Protein AF-A0AAV1KJS4-F1 (afdb_monomer)

InterPro domains:
  IPR008042 Retrotransposon Pao-like, RNAseH-like domain [PF05380] (22-123)

Mean predicted aligned error: 9.34 Å

Structure (mmCIF, N/CA/C/O backbone):
data_AF-A0AAV1KJS4-F1
#
_entry.id   AF-A0AAV1KJS4-F1
#
loop_
_atom_site.group_PDB
_atom_site.id
_atom_site.type_symbol
_atom_site.label_atom_id
_atom_site.label_alt_id
_atom_site.label_comp_id
_atom_site.label_asym_id
_atom_site.label_entity_id
_atom_site.label_seq_id
_atom_site.pdbx_PDB_ins_code
_atom_site.Cartn_x
_atom_site.Cartn_y
_atom_site.Cartn_z
_atom_site.occupancy
_atom_site.B_iso_or_equiv
_atom_site.auth_seq_id
_atom_site.auth_comp_id
_atom_site.auth_asym_id
_atom_site.auth_atom_id
_atom_site.pdbx_PDB_model_num
ATOM 1 N N . MET A 1 1 ? -0.205 -14.188 16.310 1.00 37.25 1 MET A N 1
ATOM 2 C CA . MET A 1 1 ? -0.565 -13.507 15.044 1.00 37.25 1 MET A CA 1
ATOM 3 C C . MET A 1 1 ? 0.698 -13.220 14.212 1.00 37.25 1 MET A C 1
ATOM 5 O O . MET A 1 1 ? 1.324 -12.185 14.375 1.00 37.25 1 MET A O 1
ATOM 9 N N . LYS A 1 2 ? 1.139 -14.177 13.375 1.00 34.84 2 LYS A N 1
ATOM 10 C CA . LYS A 1 2 ? 2.407 -14.145 12.598 1.00 34.84 2 LYS A CA 1
ATOM 11 C C . LYS A 1 2 ? 2.203 -13.817 11.100 1.00 34.84 2 LYS A C 1
ATOM 13 O O . LYS A 1 2 ? 3.044 -14.158 10.277 1.00 34.84 2 LYS A O 1
ATOM 18 N N . PHE A 1 3 ? 1.097 -13.169 10.723 1.00 38.91 3 PHE A N 1
ATOM 19 C CA . PHE A 1 3 ? 0.809 -12.869 9.310 1.00 38.91 3 PHE A CA 1
ATOM 20 C C . PHE A 1 3 ? 1.619 -11.683 8.758 1.00 38.91 3 PHE A C 1
ATOM 22 O O . PHE A 1 3 ? 2.080 -11.736 7.621 1.00 38.91 3 PHE A O 1
ATOM 29 N N . LEU A 1 4 ? 1.901 -10.666 9.580 1.00 43.72 4 LEU A N 1
ATOM 30 C CA . LEU A 1 4 ? 2.675 -9.482 9.168 1.00 43.72 4 LEU A CA 1
ATOM 31 C C . LEU A 1 4 ? 4.141 -9.799 8.814 1.00 43.72 4 LEU A C 1
ATOM 33 O O . LEU A 1 4 ? 4.732 -9.139 7.960 1.00 43.72 4 LEU A O 1
ATOM 37 N N . LEU A 1 5 ? 4.728 -10.838 9.421 1.00 37.94 5 LEU A N 1
ATOM 38 C CA . LEU A 1 5 ? 6.159 -11.136 9.272 1.00 37.94 5 LEU A CA 1
ATOM 39 C C . LEU A 1 5 ? 6.525 -11.741 7.901 1.00 37.94 5 LEU A C 1
ATOM 41 O O . LEU A 1 5 ? 7.683 -11.680 7.489 1.00 37.94 5 LEU A O 1
ATOM 45 N N . LYS A 1 6 ? 5.562 -12.344 7.184 1.00 41.12 6 LYS A N 1
ATOM 46 C CA . LYS A 1 6 ? 5.815 -12.918 5.847 1.00 41.12 6 LYS A CA 1
ATOM 47 C C . LYS A 1 6 ? 5.790 -11.869 4.731 1.00 41.12 6 LYS A C 1
ATOM 49 O O . LYS A 1 6 ? 6.477 -12.066 3.732 1.00 41.12 6 LYS A O 1
ATOM 54 N N . VAL A 1 7 ? 5.055 -10.768 4.905 1.00 51.19 7 VAL A N 1
ATOM 55 C CA . VAL A 1 7 ? 4.981 -9.676 3.915 1.00 51.19 7 VAL A CA 1
ATOM 56 C C . VAL A 1 7 ? 6.283 -8.866 3.915 1.00 51.19 7 VAL A C 1
ATOM 58 O O . VAL A 1 7 ? 6.878 -8.636 2.865 1.00 51.19 7 VAL A O 1
ATOM 61 N N . THR A 1 8 ? 6.804 -8.537 5.098 1.00 48.38 8 THR A N 1
ATOM 62 C CA . THR A 1 8 ? 7.999 -7.690 5.276 1.00 48.38 8 THR A CA 1
ATOM 63 C C . THR A 1 8 ? 9.288 -8.290 4.709 1.00 48.38 8 THR A C 1
ATOM 65 O O . THR A 1 8 ? 10.106 -7.555 4.161 1.00 48.38 8 THR A O 1
ATOM 68 N N . ARG A 1 9 ? 9.473 -9.619 4.753 1.00 48.44 9 ARG A N 1
ATOM 69 C CA . ARG A 1 9 ? 10.685 -10.267 4.205 1.00 48.44 9 ARG A CA 1
ATOM 70 C C . ARG A 1 9 ? 10.749 -10.301 2.672 1.00 48.44 9 ARG A C 1
ATOM 72 O O . ARG A 1 9 ? 11.847 -10.375 2.134 1.00 48.44 9 ARG A O 1
ATOM 79 N N . LYS A 1 10 ? 9.617 -10.231 1.958 1.00 51.84 10 LYS A N 1
ATOM 80 C CA . LYS A 1 10 ? 9.583 -10.298 0.479 1.00 51.84 10 LYS A CA 1
ATOM 81 C C . LYS A 1 10 ? 9.670 -8.935 -0.221 1.00 51.84 10 LYS A C 1
ATOM 83 O O . LYS A 1 10 ? 9.849 -8.901 -1.432 1.00 51.84 10 LYS A O 1
ATOM 88 N N . LEU A 1 11 ? 9.580 -7.833 0.525 1.00 57.00 11 LEU A N 1
ATOM 89 C CA . LEU A 1 11 ? 9.637 -6.461 -0.003 1.00 57.00 11 LEU A CA 1
ATOM 90 C C . LEU A 1 11 ? 11.072 -5.930 -0.173 1.00 57.00 11 LEU A C 1
ATOM 92 O O . LEU A 1 11 ? 11.258 -4.808 -0.644 1.00 57.00 11 LEU A O 1
ATOM 96 N N . CYS A 1 12 ? 12.097 -6.701 0.220 1.00 51.66 12 CYS A N 1
ATOM 97 C CA . CYS A 1 12 ? 13.497 -6.282 0.096 1.00 51.66 12 CYS A CA 1
ATOM 98 C C . CYS A 1 12 ? 13.864 -5.959 -1.364 1.00 51.66 12 CYS A C 1
ATOM 100 O O . CYS A 1 12 ? 14.530 -4.957 -1.618 1.00 51.66 12 CYS A O 1
ATOM 102 N N . ASP A 1 13 ? 13.303 -6.728 -2.299 1.00 54.19 13 ASP A N 1
ATOM 103 C CA . ASP A 1 13 ? 13.617 -6.711 -3.729 1.00 54.19 13 ASP A CA 1
ATOM 104 C C . ASP A 1 13 ? 13.007 -5.521 -4.509 1.00 54.19 13 ASP A C 1
ATOM 106 O O . ASP A 1 13 ? 13.364 -5.297 -5.665 1.00 54.19 13 ASP A O 1
ATOM 110 N N . ILE A 1 14 ? 12.118 -4.718 -3.896 1.00 59.75 14 ILE A N 1
ATOM 111 C CA . ILE A 1 14 ? 11.508 -3.538 -4.554 1.00 59.75 14 ILE A CA 1
ATOM 112 C C . ILE A 1 14 ? 12.559 -2.463 -4.886 1.00 59.75 14 ILE A C 1
ATOM 114 O O . ILE A 1 14 ? 12.344 -1.637 -5.761 1.00 59.75 14 ILE A O 1
ATOM 118 N N . THR A 1 15 ? 13.734 -2.491 -4.254 1.00 59.78 15 THR A N 1
ATOM 119 C CA . THR A 1 15 ? 14.828 -1.541 -4.527 1.00 59.78 15 THR A CA 1
ATOM 120 C C . THR A 1 15 ? 15.661 -1.922 -5.763 1.00 59.78 15 THR A C 1
ATOM 122 O O . THR A 1 15 ? 16.699 -1.323 -6.023 1.00 59.78 15 THR A O 1
ATOM 125 N N . SER A 1 16 ? 15.262 -2.944 -6.530 1.00 69.50 16 SER A N 1
ATOM 126 C CA . SER A 1 16 ? 15.995 -3.323 -7.737 1.00 69.50 16 SER A CA 1
ATOM 127 C C . SER A 1 16 ? 15.874 -2.250 -8.814 1.00 69.50 16 SER A C 1
ATOM 129 O O . SER A 1 16 ? 14.773 -1.907 -9.219 1.00 69.50 16 SER A O 1
ATOM 131 N N . ASN A 1 17 ? 17.008 -1.794 -9.345 1.00 76.00 17 ASN A N 1
ATOM 132 C CA . ASN A 1 17 ? 17.042 -0.771 -10.393 1.00 76.00 17 ASN A CA 1
ATOM 133 C C . ASN A 1 17 ? 16.546 -1.266 -11.761 1.00 76.00 17 ASN A C 1
ATOM 135 O O . ASN A 1 17 ? 16.460 -0.462 -12.680 1.00 76.00 17 ASN A O 1
ATOM 139 N N . LYS A 1 18 ? 16.247 -2.563 -11.925 1.00 85.25 18 LYS A N 1
ATOM 140 C CA . LYS A 1 18 ? 15.809 -3.168 -13.191 1.00 85.25 18 LYS A CA 1
ATOM 141 C C . LYS A 1 18 ? 14.293 -3.360 -13.209 1.00 85.25 18 LYS A C 1
ATOM 143 O O . LYS A 1 18 ? 13.745 -3.969 -12.286 1.00 85.25 18 LYS A O 1
ATOM 148 N N . VAL A 1 19 ? 13.639 -2.946 -14.298 1.00 86.62 19 VAL A N 1
ATOM 149 C CA . VAL A 1 19 ? 12.172 -3.000 -14.465 1.00 86.62 19 VAL A CA 1
ATOM 150 C C . VAL A 1 19 ? 11.609 -4.398 -14.186 1.00 86.62 19 VAL A C 1
ATOM 152 O O . VAL A 1 19 ? 10.749 -4.551 -13.320 1.00 86.62 19 VAL A O 1
ATOM 155 N N . THR A 1 20 ? 12.143 -5.441 -14.832 1.00 85.56 20 THR A N 1
ATOM 156 C CA . THR A 1 20 ? 11.683 -6.832 -14.628 1.00 85.56 20 THR A CA 1
ATOM 157 C C . THR A 1 20 ? 11.706 -7.260 -13.159 1.00 85.56 20 THR A C 1
ATOM 159 O O . THR A 1 20 ? 10.780 -7.907 -12.670 1.00 85.56 20 THR A O 1
ATOM 162 N N . SER A 1 21 ? 12.784 -6.929 -12.450 1.00 86.06 21 SER A N 1
ATOM 163 C CA . SER A 1 21 ? 12.969 -7.335 -11.058 1.00 86.06 21 SER A CA 1
ATOM 164 C C . SER A 1 21 ? 12.003 -6.593 -10.134 1.00 86.06 21 SER A C 1
ATOM 166 O O . SER A 1 21 ? 11.384 -7.203 -9.260 1.00 86.06 21 SER A O 1
ATOM 168 N N . PHE A 1 22 ? 11.794 -5.300 -10.383 1.00 87.75 22 PHE A N 1
ATOM 169 C CA . PHE A 1 22 ? 10.819 -4.490 -9.660 1.00 87.75 22 PHE A CA 1
ATOM 170 C C . PHE A 1 22 ? 9.392 -4.999 -9.847 1.00 87.75 22 PHE A C 1
ATOM 172 O O . PHE A 1 22 ? 8.699 -5.244 -8.861 1.00 87.75 22 PHE A O 1
ATOM 179 N N . ILE A 1 23 ? 8.979 -5.248 -11.093 1.00 87.69 23 ILE A N 1
ATOM 180 C CA . ILE A 1 23 ? 7.651 -5.777 -11.422 1.00 87.69 23 ILE A CA 1
ATOM 181 C C . ILE A 1 23 ? 7.441 -7.142 -10.752 1.00 87.69 23 ILE A C 1
ATOM 183 O O . ILE A 1 23 ? 6.454 -7.344 -10.050 1.00 87.69 23 ILE A O 1
ATOM 187 N N . LYS A 1 24 ? 8.412 -8.058 -10.854 1.00 86.62 24 LYS A N 1
ATOM 188 C CA . LYS A 1 24 ? 8.351 -9.352 -10.149 1.00 86.62 24 LYS A CA 1
ATOM 189 C C . LYS A 1 24 ? 8.224 -9.193 -8.635 1.00 86.62 24 LYS A C 1
ATOM 191 O O . LYS A 1 24 ? 7.572 -10.007 -7.988 1.00 86.62 24 LYS A O 1
ATOM 196 N N . SER A 1 25 ? 8.870 -8.185 -8.061 1.00 86.69 25 SER A N 1
ATOM 197 C CA . SER A 1 25 ? 8.867 -7.945 -6.619 1.00 86.69 25 SER A CA 1
ATOM 198 C C . SER A 1 25 ? 7.547 -7.361 -6.140 1.00 86.69 25 SER A C 1
ATOM 200 O O . SER A 1 25 ? 6.984 -7.855 -5.165 1.00 86.69 25 SER A O 1
ATOM 202 N N . ILE A 1 26 ? 7.012 -6.370 -6.852 1.00 87.44 26 ILE A N 1
ATOM 203 C CA . ILE A 1 26 ? 5.740 -5.738 -6.501 1.00 87.44 26 ILE A CA 1
ATOM 204 C C . ILE A 1 26 ? 4.554 -6.688 -6.722 1.00 87.44 26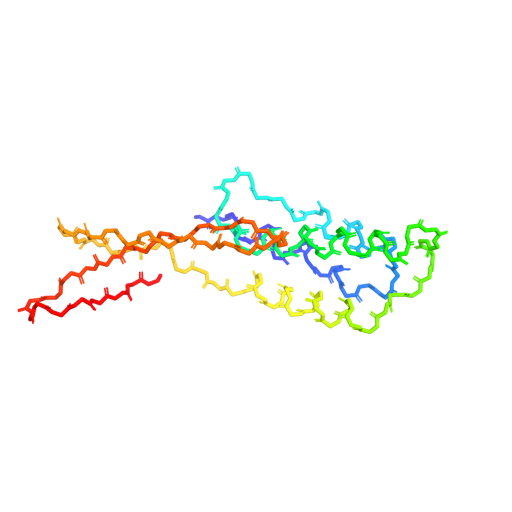 ILE A C 1
ATOM 206 O O . ILE A 1 26 ? 3.629 -6.691 -5.918 1.00 87.44 26 ILE A O 1
ATOM 210 N N . SER A 1 27 ? 4.618 -7.598 -7.704 1.00 85.75 27 SER A N 1
ATOM 211 C CA . SER A 1 27 ? 3.605 -8.651 -7.894 1.00 85.75 27 SER A CA 1
ATOM 212 C C . SER A 1 27 ? 3.522 -9.653 -6.736 1.00 85.75 27 SER A C 1
ATOM 214 O O . SER A 1 27 ? 2.522 -10.355 -6.610 1.00 85.75 27 SER A O 1
ATOM 216 N N . LYS A 1 28 ? 4.543 -9.738 -5.868 1.00 84.44 28 LYS A N 1
ATOM 217 C CA . LYS A 1 28 ? 4.487 -10.572 -4.652 1.00 84.44 28 LYS A CA 1
ATOM 218 C C . LYS A 1 28 ? 3.598 -9.955 -3.566 1.00 84.44 28 LYS A C 1
ATOM 220 O O . LYS A 1 28 ? 3.278 -10.648 -2.598 1.00 84.44 28 LYS A O 1
ATOM 225 N N . VAL A 1 29 ? 3.240 -8.674 -3.687 1.00 83.19 29 VAL A N 1
ATOM 226 C CA . VAL A 1 29 ? 2.334 -7.985 -2.765 1.00 83.19 29 VAL A CA 1
ATOM 227 C C . VAL A 1 29 ? 0.913 -8.467 -3.042 1.00 83.19 29 VAL A C 1
ATOM 229 O O . VAL A 1 29 ? 0.237 -7.996 -3.953 1.00 83.19 29 VAL A O 1
ATOM 232 N N . TYR A 1 30 ? 0.476 -9.442 -2.249 1.00 78.00 30 TYR A N 1
ATOM 233 C CA . TYR A 1 30 ? -0.861 -10.013 -2.316 1.00 78.00 30 TYR A CA 1
ATOM 234 C C . TYR A 1 30 ? -1.492 -10.018 -0.925 1.00 78.00 30 TYR A C 1
ATOM 236 O O . TYR A 1 30 ? -0.914 -10.546 0.026 1.00 78.00 30 TYR A O 1
ATOM 244 N N . ASP A 1 31 ? -2.676 -9.424 -0.824 1.00 81.19 31 ASP A N 1
ATOM 245 C CA . ASP A 1 31 ? -3.431 -9.276 0.416 1.00 81.19 31 ASP A CA 1
ATOM 246 C C . ASP A 1 31 ? -4.863 -9.794 0.212 1.00 81.19 31 ASP A C 1
ATOM 248 O O . ASP A 1 31 ? -5.754 -9.028 -0.156 1.00 81.19 31 ASP A O 1
ATOM 252 N N . PRO A 1 32 ? -5.094 -11.104 0.400 1.00 75.06 32 PRO A N 1
ATOM 253 C CA . PRO A 1 32 ? -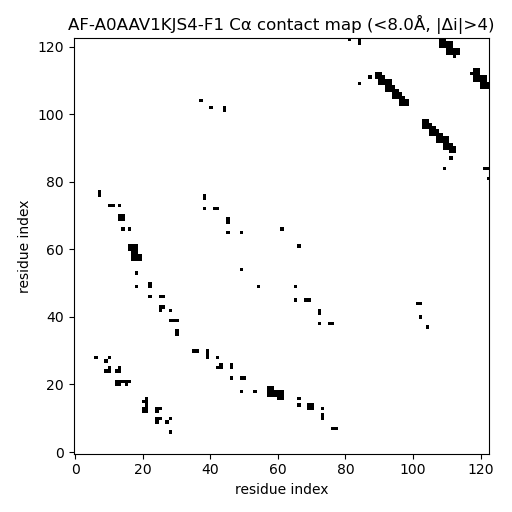6.393 -11.718 0.127 1.00 75.06 32 PRO A CA 1
ATOM 254 C C . PRO A 1 32 ? -7.498 -11.250 1.080 1.00 75.06 32 PRO A C 1
ATOM 256 O O . PRO A 1 32 ? -8.670 -11.392 0.758 1.00 75.06 32 PRO A O 1
ATOM 259 N N . LEU A 1 33 ? -7.134 -10.722 2.253 1.00 79.56 33 LEU A N 1
ATOM 260 C CA . LEU A 1 33 ? -8.080 -10.302 3.290 1.00 79.56 33 LEU A CA 1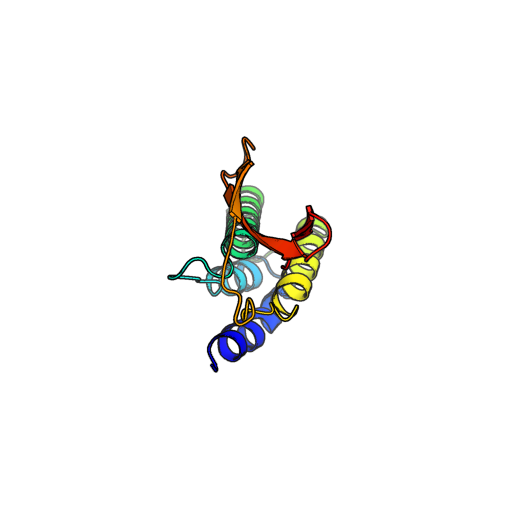
ATOM 261 C C . LEU A 1 33 ? -8.294 -8.781 3.320 1.00 79.56 33 LEU A C 1
ATOM 263 O O . LEU A 1 33 ? -9.111 -8.305 4.100 1.00 79.56 33 LEU A O 1
ATOM 267 N N . GLY A 1 34 ? -7.560 -8.013 2.510 1.00 78.00 34 GLY A N 1
ATOM 268 C CA . GLY A 1 34 ? -7.695 -6.556 2.443 1.00 78.00 34 GLY A CA 1
ATOM 269 C C . GLY A 1 34 ? -7.177 -5.797 3.674 1.00 78.00 34 GLY A C 1
ATOM 270 O O . GLY A 1 34 ? -7.425 -4.600 3.799 1.00 78.00 34 GLY A O 1
ATOM 271 N N . TYR A 1 35 ? -6.433 -6.435 4.583 1.00 79.12 35 TYR A N 1
ATOM 272 C CA . TYR A 1 35 ? -5.902 -5.767 5.783 1.00 79.12 35 TYR A CA 1
ATOM 273 C C . TYR A 1 35 ? -4.890 -4.656 5.493 1.00 79.12 35 TYR A C 1
ATOM 275 O O . TYR A 1 35 ? -4.649 -3.791 6.328 1.00 79.12 35 TYR A O 1
ATOM 283 N N . LEU A 1 36 ? -4.252 -4.721 4.335 1.00 82.94 36 LEU A N 1
ATOM 284 C CA . LEU A 1 36 ? -3.308 -3.759 3.796 1.00 82.94 36 LEU A CA 1
ATOM 285 C C . LEU A 1 36 ? -3.879 -3.173 2.498 1.00 82.94 36 LEU A C 1
ATOM 287 O O . LEU A 1 36 ? -3.104 -2.846 1.600 1.00 82.94 36 LEU A O 1
ATOM 291 N N . CYS A 1 37 ? -5.210 -3.067 2.370 1.00 83.44 37 CYS A N 1
ATOM 292 C CA . CYS A 1 37 ? -5.892 -2.648 1.142 1.00 83.44 37 CYS A CA 1
ATOM 293 C C . CYS A 1 37 ? -5.301 -1.351 0.568 1.00 83.44 37 CYS A C 1
ATOM 295 O O . CYS A 1 37 ? -4.859 -1.341 -0.579 1.00 83.44 37 CYS A O 1
ATOM 297 N N . LEU A 1 38 ? -5.164 -0.302 1.388 1.00 83.81 38 LEU A N 1
ATOM 298 C CA . LEU A 1 38 ? -4.606 0.991 0.966 1.00 83.81 38 LEU A CA 1
ATOM 299 C C . LEU A 1 38 ? -3.171 0.877 0.418 1.00 83.81 38 LEU A C 1
ATOM 301 O O . LEU A 1 38 ? -2.821 1.512 -0.577 1.00 83.81 38 LEU A O 1
ATOM 305 N N . LEU A 1 39 ? -2.337 0.031 1.028 1.00 87.25 39 LEU A N 1
ATOM 306 C CA . LEU A 1 39 ? -0.966 -0.201 0.564 1.00 87.25 39 LEU A CA 1
ATOM 307 C C . LEU A 1 39 ? -0.933 -1.089 -0.687 1.00 87.25 39 LEU A C 1
ATOM 309 O O . LEU A 1 39 ? -0.144 -0.861 -1.602 1.00 87.25 39 LEU A O 1
ATOM 313 N N . SER A 1 40 ? -1.819 -2.078 -0.755 1.00 87.19 40 SER A N 1
ATOM 314 C CA . SER A 1 40 ? -1.930 -3.009 -1.879 1.00 87.19 40 SER A CA 1
ATOM 315 C C . SER A 1 40 ? -2.448 -2.313 -3.138 1.00 87.19 40 SER A C 1
ATOM 317 O 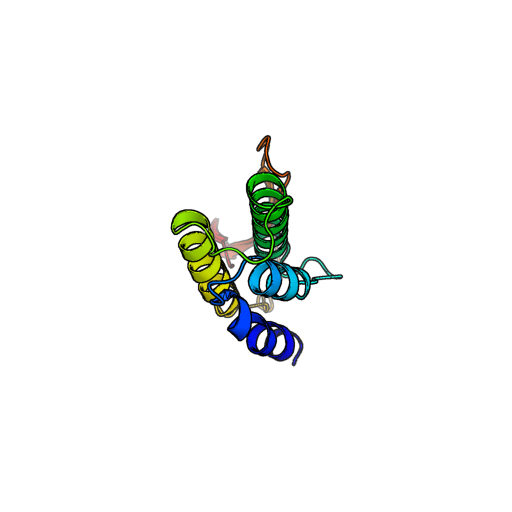O . SER A 1 40 ? -1.962 -2.592 -4.231 1.00 87.19 40 SER A O 1
ATOM 319 N N . VAL A 1 41 ? -3.376 -1.360 -3.001 1.00 89.56 41 VAL A N 1
ATOM 320 C CA . VAL A 1 41 ? -3.828 -0.497 -4.102 1.00 89.56 41 VAL A CA 1
ATOM 321 C C . VAL A 1 41 ? -2.663 0.329 -4.644 1.00 89.56 41 VAL A C 1
ATOM 323 O O . VAL A 1 41 ? -2.418 0.315 -5.848 1.00 89.56 41 VAL A O 1
ATOM 326 N N . ARG A 1 42 ? -1.871 0.968 -3.771 1.00 90.12 42 ARG A N 1
ATOM 327 C CA . ARG A 1 42 ? -0.669 1.714 -4.188 1.00 90.12 42 ARG A CA 1
ATOM 328 C C . ARG A 1 42 ? 0.350 0.823 -4.903 1.00 90.12 42 ARG A C 1
ATOM 330 O O . ARG A 1 42 ? 0.896 1.233 -5.924 1.00 90.12 42 ARG A O 1
ATOM 337 N N . ALA A 1 43 ? 0.561 -0.403 -4.423 1.00 90.56 43 ALA A N 1
ATOM 338 C CA . ALA A 1 43 ? 1.431 -1.376 -5.083 1.00 90.56 43 ALA A CA 1
ATOM 339 C C . ALA A 1 43 ? 0.946 -1.720 -6.501 1.00 90.56 43 ALA A C 1
ATOM 341 O O . ALA A 1 43 ? 1.733 -1.737 -7.446 1.00 90.56 43 ALA A O 1
ATOM 342 N N . LYS A 1 44 ? -0.363 -1.946 -6.667 1.00 89.94 44 LYS A N 1
ATOM 343 C CA . LYS A 1 44 ? -0.974 -2.235 -7.972 1.00 89.94 44 LYS A CA 1
ATOM 344 C C . LYS A 1 44 ? -0.885 -1.050 -8.930 1.00 89.94 44 LYS A C 1
ATOM 346 O O . LYS A 1 44 ? -0.569 -1.246 -10.097 1.00 89.94 44 LYS A O 1
ATOM 351 N N . LEU A 1 45 ? -1.106 0.170 -8.445 1.00 92.06 45 LEU A N 1
ATOM 352 C CA . LEU A 1 45 ? -0.951 1.377 -9.259 1.00 92.06 45 LEU A CA 1
ATOM 353 C C . LEU A 1 45 ? 0.486 1.543 -9.755 1.00 92.06 45 LEU A C 1
ATOM 355 O O . LEU A 1 45 ? 0.693 1.828 -10.931 1.00 92.06 45 LEU A O 1
ATOM 359 N N . LEU A 1 46 ? 1.471 1.311 -8.886 1.00 91.38 46 LEU A N 1
ATOM 360 C CA . LEU A 1 46 ? 2.880 1.328 -9.271 1.00 91.38 46 LEU A CA 1
ATOM 361 C C . LEU A 1 46 ? 3.209 0.246 -10.298 1.00 91.38 46 LEU A C 1
ATOM 363 O O . LEU A 1 46 ? 3.861 0.541 -11.291 1.00 91.38 46 LEU A O 1
ATOM 367 N N . PHE A 1 47 ? 2.717 -0.982 -10.108 1.00 91.25 47 PHE A N 1
ATOM 368 C CA . PHE A 1 47 ? 2.865 -2.052 -11.097 1.00 91.25 47 PHE A CA 1
ATOM 369 C C . PHE A 1 47 ? 2.325 -1.626 -12.467 1.00 91.25 47 PHE A C 1
ATOM 371 O O . PHE A 1 47 ? 3.030 -1.748 -13.467 1.00 91.25 47 PHE A O 1
ATOM 378 N N . LEU A 1 48 ? 1.096 -1.099 -12.506 1.00 91.00 48 LEU A N 1
ATOM 379 C CA . LEU A 1 48 ? 0.432 -0.696 -13.745 1.00 91.00 48 LEU A CA 1
ATOM 380 C C . LEU A 1 48 ? 1.169 0.451 -14.440 1.00 91.00 48 LEU A C 1
ATOM 382 O O . LEU A 1 48 ? 1.347 0.401 -15.654 1.00 91.00 48 LEU A O 1
ATOM 386 N N . ARG A 1 49 ? 1.645 1.450 -13.687 1.00 91.38 49 ARG A N 1
ATOM 387 C CA . ARG A 1 49 ? 2.437 2.556 -14.245 1.00 91.38 49 ARG A CA 1
ATOM 388 C C . ARG A 1 49 ? 3.764 2.077 -14.809 1.00 91.38 49 ARG A C 1
ATOM 390 O O . ARG A 1 49 ? 4.058 2.361 -15.963 1.00 91.38 49 ARG A O 1
ATOM 397 N N . THR A 1 50 ? 4.527 1.296 -14.044 1.00 90.00 50 THR A N 1
ATOM 398 C CA . THR A 1 50 ? 5.805 0.750 -14.517 1.00 90.00 50 THR A CA 1
ATOM 399 C C . THR A 1 50 ? 5.610 -0.116 -15.754 1.00 90.00 50 THR A C 1
ATOM 401 O O . THR A 1 50 ? 6.391 -0.015 -16.697 1.00 90.00 50 THR A O 1
ATOM 404 N N . TRP A 1 51 ? 4.559 -0.942 -15.773 1.00 89.88 51 TRP A N 1
ATOM 405 C CA . TRP A 1 51 ? 4.204 -1.720 -16.952 1.00 89.88 51 TRP A CA 1
ATOM 406 C C . TRP A 1 51 ? 3.891 -0.795 -18.128 1.00 89.88 51 TRP A C 1
ATOM 408 O O . TRP A 1 51 ? 4.527 -0.918 -19.160 1.00 89.88 51 TRP A O 1
ATOM 418 N N . SER A 1 52 ? 3.004 0.187 -17.973 1.00 88.75 52 SER A N 1
ATOM 419 C CA . SER A 1 52 ? 2.627 1.092 -19.065 1.00 88.75 52 SER A CA 1
ATOM 420 C C . SER A 1 52 ? 3.795 1.922 -19.613 1.00 88.75 52 SER A C 1
ATOM 422 O O . SER A 1 52 ? 3.855 2.150 -20.816 1.00 88.75 52 SER A O 1
ATOM 424 N N . GLU A 1 53 ? 4.713 2.380 -18.759 1.00 86.38 53 GLU A N 1
ATOM 425 C CA . GLU A 1 53 ? 5.844 3.227 -19.164 1.00 86.38 53 GLU A CA 1
ATOM 426 C C . GLU A 1 53 ? 7.016 2.434 -19.761 1.00 86.38 53 GLU A C 1
ATOM 428 O O . GLU A 1 53 ? 7.792 2.979 -20.547 1.00 86.38 53 GLU A O 1
ATOM 433 N N . LYS A 1 54 ? 7.193 1.165 -19.365 1.00 82.06 54 LYS A N 1
ATOM 434 C CA . LYS A 1 54 ? 8.388 0.363 -19.688 1.00 82.06 54 LYS A CA 1
ATOM 435 C C . LYS A 1 54 ? 8.077 -1.024 -20.269 1.00 82.06 54 LYS A C 1
ATOM 437 O O . LYS A 1 54 ? 8.992 -1.840 -20.356 1.00 82.06 54 LYS A O 1
ATOM 442 N N . ALA A 1 55 ? 6.837 -1.299 -20.699 1.00 72.88 55 ALA A N 1
ATOM 443 C CA . ALA A 1 55 ? 6.417 -2.616 -21.213 1.00 72.88 55 ALA A CA 1
ATOM 444 C C . ALA A 1 55 ? 7.323 -3.134 -22.339 1.00 72.88 55 ALA A C 1
ATOM 446 O O . ALA A 1 55 ? 7.583 -4.330 -22.424 1.00 72.88 55 ALA A O 1
ATOM 447 N N . ALA A 1 56 ? 7.782 -2.224 -23.202 1.00 74.44 56 ALA A N 1
ATOM 448 C CA . ALA A 1 56 ? 8.583 -2.547 -24.375 1.00 74.44 56 ALA A CA 1
ATOM 449 C C . ALA A 1 56 ? 10.055 -2.853 -24.051 1.00 74.44 56 ALA A C 1
ATOM 451 O O . ALA A 1 56 ? 10.721 -3.480 -24.866 1.00 74.44 56 ALA A O 1
ATOM 452 N N . ASP A 1 57 ? 10.563 -2.430 -22.886 1.00 82.25 57 ASP A N 1
ATOM 453 C CA . ASP A 1 57 ? 11.998 -2.480 -22.588 1.00 82.25 57 ASP A CA 1
ATOM 454 C C . ASP A 1 57 ? 12.276 -2.876 -21.126 1.00 82.25 57 ASP A C 1
ATOM 456 O O . ASP A 1 57 ? 12.789 -2.120 -20.294 1.00 82.25 57 ASP A O 1
ATOM 460 N N . LEU A 1 58 ? 11.875 -4.106 -20.800 1.00 77.25 58 LEU A N 1
ATOM 461 C CA . LEU A 1 58 ? 11.871 -4.687 -19.450 1.00 77.25 58 LEU A CA 1
ATOM 462 C C . LEU A 1 58 ? 13.272 -4.915 -18.852 1.00 77.25 58 LEU A C 1
ATOM 464 O O . LEU A 1 58 ? 13.398 -5.190 -17.646 1.00 77.25 58 LEU A O 1
ATOM 468 N N . ASP A 1 59 ? 14.317 -4.806 -19.675 1.00 79.19 59 ASP A N 1
ATOM 469 C CA . ASP A 1 59 ? 15.710 -4.945 -19.257 1.00 79.19 59 ASP A CA 1
ATOM 470 C C . ASP A 1 59 ? 16.373 -3.621 -18.856 1.00 79.19 59 ASP A C 1
ATOM 472 O O . ASP A 1 59 ? 17.473 -3.629 -18.295 1.00 79.19 59 ASP A O 1
ATOM 476 N N . THR A 1 60 ? 15.679 -2.497 -19.048 1.00 84.69 60 THR A N 1
ATOM 477 C CA . THR A 1 60 ? 16.186 -1.163 -18.718 1.00 84.69 60 THR A CA 1
ATOM 478 C C . THR A 1 60 ? 16.120 -0.831 -17.231 1.00 84.69 60 THR A C 1
ATOM 480 O O . THR A 1 60 ? 15.510 -1.525 -16.403 1.00 84.69 60 THR A O 1
ATOM 483 N N . ARG A 1 61 ? 16.797 0.269 -16.883 1.00 84.69 61 ARG A N 1
ATOM 484 C CA . ARG A 1 61 ? 16.716 0.859 -15.552 1.00 84.69 61 ARG A CA 1
ATOM 485 C C . ARG A 1 61 ? 15.367 1.546 -15.334 1.00 84.69 61 ARG A C 1
ATOM 487 O O . ARG A 1 61 ? 14.817 2.165 -16.244 1.00 84.69 61 ARG A O 1
ATOM 494 N N . LEU A 1 62 ? 14.862 1.463 -14.107 1.00 83.81 62 LEU A N 1
ATOM 495 C CA . LEU A 1 62 ? 13.686 2.213 -13.672 1.00 83.81 62 LEU A CA 1
ATOM 496 C C . LEU A 1 62 ? 13.966 3.712 -13.679 1.00 83.81 62 LEU A C 1
ATOM 498 O O . LEU A 1 62 ? 15.065 4.158 -13.353 1.00 83.81 62 LEU A O 1
ATOM 502 N N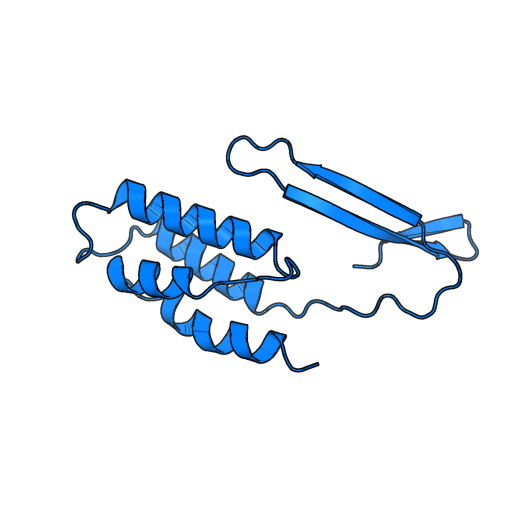 . THR A 1 63 ? 12.930 4.484 -13.987 1.00 86.44 63 THR A N 1
ATOM 503 C CA . THR A 1 63 ? 12.938 5.931 -13.790 1.00 86.44 63 THR A CA 1
ATOM 504 C C . THR A 1 63 ? 13.092 6.243 -12.297 1.00 86.44 63 THR A C 1
ATOM 506 O O . THR A 1 63 ? 12.554 5.531 -11.440 1.00 86.44 63 THR A O 1
ATOM 509 N N . GLU A 1 64 ? 13.795 7.327 -11.969 1.00 85.56 64 GLU A N 1
ATOM 510 C CA . GLU A 1 64 ? 14.027 7.743 -10.578 1.00 85.56 64 GLU A CA 1
ATOM 511 C C . GLU A 1 64 ? 12.719 7.930 -9.798 1.00 85.56 64 GLU A C 1
ATOM 513 O O . GLU A 1 64 ? 12.623 7.504 -8.649 1.00 85.56 64 GLU A O 1
ATOM 518 N N . ASN A 1 65 ? 11.678 8.458 -10.450 1.00 88.94 65 ASN A N 1
ATOM 519 C CA . ASN A 1 65 ? 10.371 8.676 -9.830 1.00 88.94 65 ASN A CA 1
ATOM 520 C C . ASN A 1 65 ? 9.717 7.367 -9.336 1.00 88.94 65 ASN A C 1
ATOM 522 O O . ASN A 1 65 ? 9.313 7.263 -8.179 1.00 88.94 65 ASN A O 1
ATOM 526 N N . ILE A 1 66 ? 9.683 6.329 -10.183 1.00 87.81 66 ILE A N 1
ATOM 527 C CA . ILE A 1 66 ? 9.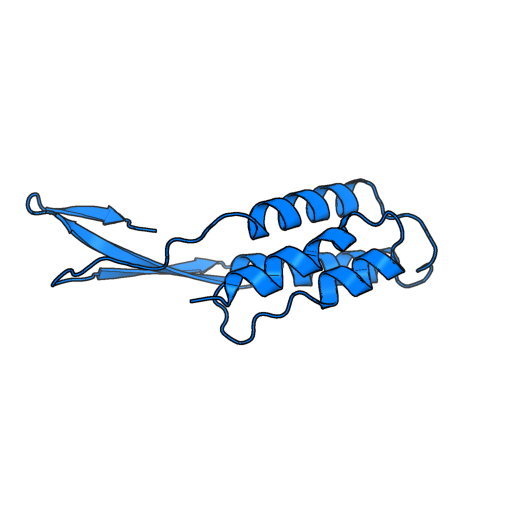123 5.011 -9.824 1.00 87.81 66 ILE A CA 1
ATOM 528 C C . ILE A 1 66 ? 9.940 4.373 -8.698 1.00 87.81 66 ILE A C 1
ATOM 530 O O . ILE A 1 66 ? 9.384 3.790 -7.765 1.00 87.81 66 ILE A O 1
ATOM 534 N N . THR A 1 67 ? 11.265 4.507 -8.769 1.00 87.62 67 THR A N 1
ATOM 535 C CA . THR A 1 67 ? 12.174 3.995 -7.740 1.00 87.62 67 THR A CA 1
ATOM 536 C C . THR A 1 67 ? 11.894 4.654 -6.388 1.00 87.62 67 THR A C 1
ATOM 538 O O . THR A 1 67 ? 11.769 3.963 -5.375 1.00 87.62 67 THR A O 1
ATOM 541 N N . HIS A 1 68 ? 11.726 5.978 -6.370 1.00 89.62 68 HIS A N 1
ATOM 542 C CA . HIS A 1 68 ? 11.413 6.734 -5.161 1.00 89.62 68 HIS A CA 1
ATOM 543 C C . HIS A 1 68 ? 10.054 6.337 -4.562 1.00 89.62 68 HIS A C 1
ATOM 545 O O . HIS A 1 68 ? 9.968 6.033 -3.368 1.00 89.62 68 HIS A O 1
ATOM 551 N N . GLU A 1 69 ? 8.999 6.260 -5.380 1.00 90.00 69 GLU A N 1
ATOM 552 C CA . GLU A 1 69 ? 7.676 5.819 -4.922 1.00 90.00 69 GLU A CA 1
ATOM 553 C C . GLU A 1 69 ? 7.698 4.374 -4.387 1.00 90.00 69 GLU A C 1
ATOM 555 O O . GLU A 1 69 ? 7.073 4.081 -3.362 1.00 90.00 69 GLU A O 1
ATOM 560 N N . GLY A 1 70 ? 8.460 3.481 -5.027 1.00 88.56 70 GLY A N 1
ATOM 561 C CA . GLY A 1 70 ? 8.660 2.105 -4.574 1.00 88.56 70 GLY A CA 1
ATOM 562 C C . GLY A 1 70 ? 9.351 2.010 -3.210 1.00 88.56 70 GLY A C 1
ATOM 563 O O . GLY A 1 70 ? 8.937 1.216 -2.362 1.00 88.56 70 GLY A O 1
ATOM 564 N N . ILE A 1 71 ? 10.363 2.848 -2.956 1.00 87.50 71 ILE A N 1
ATOM 565 C CA . ILE A 1 71 ? 11.031 2.937 -1.645 1.00 87.50 71 ILE A CA 1
ATOM 566 C C . ILE A 1 71 ? 10.051 3.428 -0.577 1.00 87.50 71 ILE A C 1
ATOM 568 O O . ILE A 1 71 ? 9.955 2.814 0.486 1.00 87.50 71 ILE A O 1
ATOM 572 N N . LYS A 1 72 ? 9.278 4.482 -0.866 1.00 89.19 72 LYS A N 1
ATOM 573 C CA . LYS A 1 72 ? 8.268 5.004 0.066 1.00 89.19 72 LYS A CA 1
ATOM 574 C C . LYS A 1 72 ? 7.239 3.934 0.429 1.00 89.19 72 LYS A C 1
ATOM 576 O O . LYS A 1 72 ? 6.969 3.710 1.605 1.00 89.19 72 LYS A O 1
ATOM 581 N N . LEU A 1 73 ? 6.727 3.217 -0.572 1.00 88.19 73 LEU A N 1
ATOM 582 C CA . LEU A 1 73 ? 5.788 2.119 -0.359 1.00 88.19 73 LEU A CA 1
ATOM 583 C C . LEU A 1 73 ? 6.393 1.008 0.518 1.00 88.19 73 LEU A C 1
ATOM 585 O O . LEU A 1 73 ? 5.723 0.495 1.412 1.00 88.19 73 LEU A O 1
ATOM 589 N N . LYS A 1 74 ? 7.664 0.650 0.298 1.00 85.75 74 LYS A N 1
ATOM 590 C CA . LYS A 1 74 ? 8.377 -0.340 1.120 1.00 85.75 74 LYS A CA 1
ATOM 591 C C . LYS A 1 74 ? 8.465 0.091 2.586 1.00 85.75 74 LYS A C 1
ATOM 593 O O . LYS A 1 74 ? 8.242 -0.751 3.454 1.00 85.75 74 LYS A O 1
ATOM 598 N N . CYS A 1 75 ? 8.759 1.362 2.861 1.00 84.94 75 CYS A N 1
ATOM 599 C CA . CYS A 1 75 ? 8.755 1.902 4.223 1.00 84.94 75 CYS A CA 1
ATOM 600 C C . CYS A 1 75 ? 7.356 1.828 4.850 1.00 84.94 75 CYS A C 1
ATOM 602 O O . CYS A 1 75 ? 7.218 1.359 5.977 1.00 84.94 75 CYS A O 1
ATOM 604 N N . ASP A 1 76 ? 6.312 2.184 4.097 1.00 84.69 76 ASP A N 1
ATOM 605 C CA . ASP A 1 76 ? 4.930 2.149 4.588 1.00 84.69 76 ASP A CA 1
ATOM 606 C C . ASP A 1 76 ? 4.490 0.728 4.996 1.00 84.69 76 ASP A C 1
ATOM 608 O O . ASP A 1 76 ? 3.800 0.550 5.999 1.00 84.69 76 ASP A O 1
ATOM 612 N N . PHE A 1 77 ? 4.944 -0.307 4.280 1.00 80.94 77 PHE A N 1
ATOM 613 C CA . PHE A 1 77 ? 4.689 -1.710 4.636 1.00 80.94 77 PHE A CA 1
ATOM 614 C C . PHE A 1 77 ? 5.417 -2.195 5.899 1.00 80.94 77 PHE A C 1
ATOM 616 O O . PHE A 1 77 ? 5.050 -3.236 6.451 1.00 80.94 77 PHE A O 1
ATOM 623 N N . GLN A 1 78 ? 6.472 -1.505 6.335 1.00 77.56 78 GLN A N 1
ATOM 624 C CA . GLN A 1 78 ? 7.209 -1.856 7.552 1.00 77.56 78 GLN A CA 1
ATOM 625 C C . GLN A 1 78 ? 6.557 -1.285 8.814 1.00 77.56 78 GLN A C 1
ATOM 627 O O . GLN A 1 78 ? 6.865 -1.744 9.917 1.00 77.56 78 GLN A O 1
ATOM 632 N N . ASN A 1 79 ? 5.629 -0.339 8.662 1.00 76.31 79 ASN A N 1
ATOM 633 C CA . ASN A 1 79 ? 4.900 0.230 9.782 1.00 76.31 79 ASN A CA 1
ATOM 634 C C . ASN A 1 79 ? 4.020 -0.839 10.442 1.00 76.31 79 ASN A C 1
ATOM 636 O O . ASN A 1 79 ? 3.265 -1.568 9.791 1.00 76.31 79 ASN A O 1
ATOM 640 N N . LYS A 1 80 ? 4.128 -0.952 11.769 1.00 70.12 80 LYS A N 1
ATOM 641 C CA . LYS A 1 80 ? 3.262 -1.836 12.550 1.00 70.12 80 LYS A CA 1
ATOM 642 C C . LYS A 1 80 ? 1.874 -1.214 12.625 1.00 70.12 80 LYS A C 1
ATOM 644 O O . LYS A 1 80 ? 1.729 -0.093 13.092 1.00 70.12 80 LYS A O 1
ATOM 649 N N . ILE A 1 81 ? 0.870 -1.976 12.212 1.00 72.06 81 ILE A N 1
ATOM 650 C CA . ILE A 1 81 ? -0.535 -1.609 12.381 1.00 72.06 81 ILE A CA 1
ATOM 651 C C . ILE A 1 81 ? -1.019 -2.259 13.675 1.00 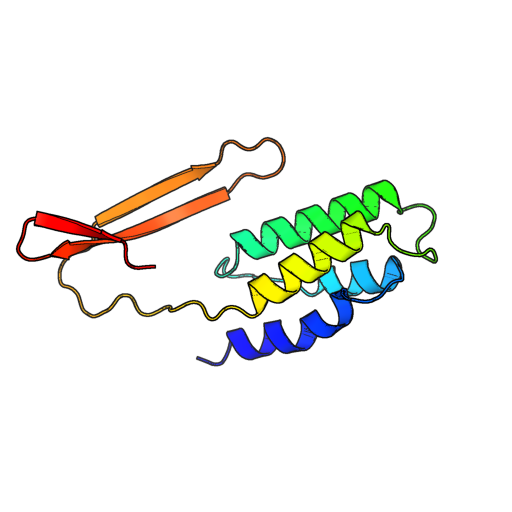72.06 81 ILE A C 1
ATOM 653 O O . ILE A 1 81 ? -1.010 -3.493 13.786 1.00 72.06 81 ILE A O 1
ATOM 657 N N . THR A 1 82 ? -1.410 -1.442 14.650 1.00 72.69 82 THR A N 1
ATOM 658 C CA . THR A 1 82 ? -2.109 -1.908 15.850 1.00 72.69 82 THR A CA 1
ATOM 659 C C . THR A 1 82 ? -3.461 -2.458 15.414 1.00 72.69 82 THR A C 1
ATOM 661 O O . THR A 1 82 ? -4.196 -1.803 14.696 1.00 72.69 82 THR A O 1
ATOM 664 N N . ARG A 1 83 ? -3.767 -3.711 15.763 1.00 73.50 83 ARG A N 1
ATOM 665 C CA . ARG A 1 83 ? -5.020 -4.375 15.341 1.00 73.50 83 ARG A CA 1
ATOM 666 C C . ARG A 1 83 ? -5.976 -4.654 16.491 1.00 73.50 83 ARG A C 1
ATOM 668 O O . ARG A 1 83 ? -6.969 -5.347 16.307 1.00 73.50 83 ARG A O 1
ATOM 675 N N . TYR A 1 84 ? -5.623 -4.198 17.684 1.00 79.81 84 TYR A N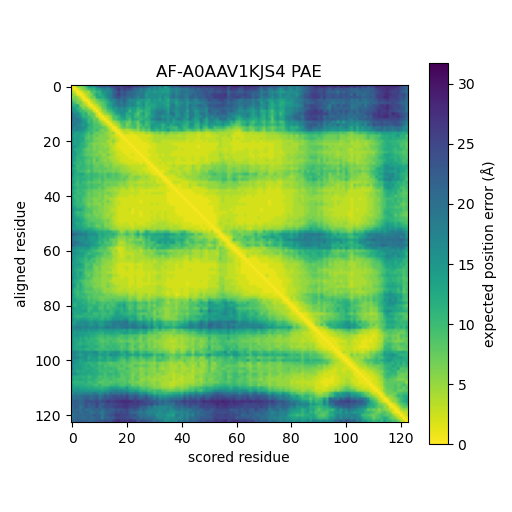 1
ATOM 676 C CA . TYR A 1 84 ? -6.434 -4.384 18.870 1.00 79.81 84 TYR A CA 1
ATOM 677 C C . TYR A 1 84 ? -7.113 -3.063 19.195 1.00 79.81 84 TYR A C 1
ATOM 679 O O . TYR A 1 84 ? -6.431 -2.091 19.500 1.00 79.81 84 TYR A O 1
ATOM 687 N N . LEU A 1 85 ? -8.442 -3.052 19.116 1.00 76.06 85 LEU A N 1
ATOM 688 C CA . LEU A 1 85 ? -9.264 -1.866 19.353 1.00 76.06 85 LEU A CA 1
ATOM 689 C C . LEU A 1 85 ? -9.598 -1.654 20.843 1.00 76.06 85 LEU A C 1
ATOM 691 O O . LEU A 1 85 ? -10.307 -0.713 21.188 1.00 76.06 85 LEU A O 1
ATOM 695 N N . GLY A 1 86 ? -9.076 -2.503 21.735 1.00 78.19 86 GLY A N 1
ATOM 696 C CA . GLY A 1 86 ? -9.449 -2.492 23.147 1.00 78.19 86 GLY A CA 1
ATOM 697 C C . GLY A 1 86 ? -10.714 -3.298 23.435 1.00 78.19 86 GLY A C 1
ATOM 698 O O . GLY A 1 86 ? -11.408 -3.744 22.525 1.00 78.19 86 GLY A O 1
ATOM 699 N N . ASP A 1 87 ? -10.995 -3.467 24.725 1.00 77.44 87 ASP A N 1
ATOM 700 C CA . ASP A 1 87 ? -12.265 -3.994 25.220 1.00 77.44 87 ASP A CA 1
ATOM 701 C C . ASP A 1 87 ? -13.119 -2.793 25.638 1.00 77.44 87 ASP A C 1
ATOM 703 O O . ASP A 1 87 ? -12.846 -2.127 26.643 1.00 77.44 87 ASP A O 1
ATOM 707 N N . LYS A 1 88 ? -14.046 -2.402 24.765 1.00 78.50 88 LYS A N 1
ATOM 708 C CA . LYS A 1 88 ? -14.898 -1.220 24.923 1.00 78.50 88 LYS A CA 1
ATOM 709 C C . LYS A 1 88 ? -16.337 -1.640 24.670 1.00 78.50 88 LYS A C 1
ATOM 711 O O . LYS A 1 88 ? -16.616 -2.365 23.721 1.00 78.50 88 LYS A O 1
ATOM 716 N N . ASN A 1 89 ? -17.249 -1.137 25.495 1.00 76.19 89 ASN A N 1
ATOM 717 C CA . ASN A 1 89 ? -18.659 -1.531 25.435 1.00 76.19 89 ASN A CA 1
ATOM 718 C C . ASN A 1 89 ? -19.418 -0.892 24.260 1.00 76.19 89 ASN A C 1
ATOM 720 O O . ASN A 1 89 ? -20.502 -1.358 23.919 1.00 76.19 89 ASN A O 1
ATOM 724 N N . HIS A 1 90 ? -18.879 0.173 23.657 1.00 82.25 90 HIS A N 1
ATOM 725 C CA . HIS A 1 90 ? -19.536 0.903 22.577 1.00 82.25 90 HIS A CA 1
ATOM 726 C C . HIS A 1 90 ? -18.533 1.383 21.523 1.00 82.25 90 HIS A C 1
ATOM 728 O O . HIS A 1 90 ? -17.480 1.928 21.862 1.00 82.25 90 HIS A O 1
ATOM 734 N N . PHE A 1 91 ? -18.888 1.196 20.252 1.00 84.69 91 PHE A N 1
ATOM 735 C CA . PHE A 1 91 ? -18.133 1.664 19.093 1.00 84.69 91 PHE A CA 1
ATOM 736 C C . PHE A 1 91 ? -19.077 2.361 18.116 1.00 84.69 91 PHE A C 1
ATOM 738 O O . PHE A 1 91 ? -20.133 1.823 17.779 1.00 84.69 91 PHE A O 1
ATOM 745 N N . VAL A 1 92 ? -18.646 3.511 17.605 1.00 86.75 92 VAL A N 1
ATOM 746 C CA . VAL A 1 92 ? -19.267 4.204 16.473 1.00 86.75 92 VAL A CA 1
ATOM 747 C C . VAL A 1 92 ? -18.352 4.043 15.264 1.00 86.75 92 VAL A C 1
ATOM 749 O O . VAL A 1 92 ? -17.147 4.270 15.358 1.00 86.75 92 VAL A O 1
ATOM 752 N N . PHE A 1 93 ? -18.901 3.634 14.122 1.00 86.94 93 PHE A N 1
ATOM 753 C CA . PHE A 1 93 ? -18.119 3.442 12.900 1.00 86.94 93 PHE A CA 1
ATOM 754 C C . PHE A 1 93 ? -18.292 4.620 11.947 1.00 86.94 93 PHE A C 1
ATOM 756 O O . PHE A 1 93 ? -19.400 4.907 11.501 1.00 86.94 93 PHE A O 1
ATOM 763 N N . HIS A 1 94 ? -17.186 5.273 11.592 1.00 89.06 94 HIS A N 1
ATOM 764 C CA . HIS A 1 94 ? -17.155 6.321 10.575 1.00 89.06 94 HIS A CA 1
ATOM 765 C C . HIS A 1 94 ? -16.571 5.759 9.281 1.00 89.06 94 HIS A C 1
ATOM 767 O O . HIS A 1 94 ? -15.397 5.388 9.220 1.00 89.06 94 HIS A O 1
ATOM 773 N N . GLY A 1 95 ? -17.406 5.679 8.246 1.00 89.94 95 GLY A N 1
ATOM 774 C CA . GLY A 1 95 ? -16.997 5.276 6.906 1.00 89.94 95 GLY A CA 1
ATOM 775 C C . GLY A 1 95 ? -16.602 6.483 6.062 1.00 89.94 95 GLY A C 1
ATOM 776 O O . GLY A 1 95 ? -17.361 7.441 5.950 1.00 89.94 95 GLY A O 1
ATOM 777 N N . PHE A 1 96 ? -15.441 6.408 5.427 1.00 87.62 96 PHE A N 1
ATOM 778 C CA . PHE A 1 96 ? -14.969 7.359 4.428 1.00 87.62 96 PHE A CA 1
ATOM 779 C C . PHE A 1 96 ? -14.770 6.615 3.114 1.00 87.62 96 PHE A C 1
ATOM 781 O O . PHE A 1 96 ? -14.271 5.489 3.094 1.00 87.62 96 PHE A O 1
ATOM 788 N N . CYS A 1 97 ? -15.144 7.246 2.010 1.00 89.25 97 CYS A N 1
ATOM 789 C CA . CYS A 1 97 ? -14.939 6.711 0.674 1.00 89.25 97 CYS A CA 1
ATOM 790 C C . CYS A 1 97 ? -14.228 7.763 -0.169 1.00 89.25 97 CYS A C 1
ATOM 792 O O . CYS A 1 97 ? -14.564 8.944 -0.103 1.00 89.25 97 CYS A O 1
ATOM 794 N N . ASP A 1 98 ? -13.236 7.324 -0.928 1.00 85.88 98 ASP A N 1
ATOM 795 C CA . ASP A 1 98 ? -12.484 8.158 -1.845 1.00 85.88 98 ASP A CA 1
ATOM 796 C C . ASP A 1 98 ? -13.079 8.068 -3.257 1.00 85.88 98 ASP A C 1
ATOM 798 O O . ASP A 1 98 ? -13.362 6.979 -3.761 1.00 85.88 98 ASP A O 1
ATOM 802 N N . ALA A 1 99 ? -13.240 9.227 -3.897 1.00 85.75 99 ALA A N 1
ATOM 803 C CA . ALA A 1 99 ? -13.763 9.371 -5.256 1.00 85.75 99 ALA A CA 1
ATOM 804 C C . ALA A 1 99 ? -12.644 9.570 -6.296 1.00 85.75 99 ALA A C 1
ATOM 806 O O . ALA A 1 99 ? -12.875 10.120 -7.372 1.00 85.75 99 ALA A O 1
ATOM 807 N N . SER A 1 100 ? -11.419 9.153 -5.973 1.00 83.50 100 SER A N 1
ATOM 808 C CA . SER A 1 100 ? -10.271 9.287 -6.865 1.00 83.50 100 SER A CA 1
ATOM 809 C C . SER A 1 100 ? -10.452 8.529 -8.178 1.00 83.50 100 SER A C 1
ATOM 811 O O . SER A 1 100 ? -10.761 7.341 -8.202 1.00 83.50 100 SER A O 1
ATOM 813 N N . GLU A 1 101 ? -10.112 9.190 -9.285 1.00 82.88 101 GLU A N 1
ATOM 814 C CA . GLU A 1 101 ? -10.162 8.606 -10.635 1.00 82.88 101 GLU A CA 1
ATOM 815 C C . GLU A 1 101 ? -9.213 7.413 -10.811 1.00 82.88 101 GLU A C 1
ATOM 817 O O . GLU A 1 101 ? -9.467 6.500 -11.593 1.00 82.88 101 GLU A O 1
ATOM 822 N N . LYS A 1 102 ? -8.077 7.426 -10.103 1.00 81.94 102 LYS A N 1
ATOM 823 C CA . LYS A 1 102 ? -6.999 6.446 -10.304 1.00 81.94 102 LYS A CA 1
ATOM 824 C C . LYS A 1 102 ? -7.257 5.132 -9.576 1.00 81.94 102 LYS A C 1
ATOM 826 O O . LYS A 1 102 ? -6.819 4.088 -10.050 1.00 81.94 102 LYS A O 1
ATOM 831 N N . ALA A 1 103 ? -7.906 5.183 -8.418 1.00 83.75 103 ALA A N 1
ATOM 832 C CA . ALA A 1 103 ? -8.293 4.010 -7.654 1.00 83.75 103 ALA A CA 1
ATOM 833 C C . ALA A 1 103 ? -9.340 4.388 -6.612 1.00 83.75 103 ALA A C 1
ATOM 835 O O . ALA A 1 103 ? -9.152 5.348 -5.873 1.00 83.75 103 ALA A O 1
ATOM 836 N N . TYR A 1 104 ? -10.380 3.570 -6.504 1.00 84.75 104 TYR A N 1
ATOM 837 C CA . TYR A 1 104 ? -11.371 3.688 -5.447 1.00 84.75 104 TYR A CA 1
ATOM 838 C C . TYR A 1 104 ? -10.882 2.982 -4.187 1.00 84.75 104 TYR A C 1
ATOM 840 O O . TYR A 1 104 ? -10.374 1.856 -4.242 1.00 84.75 104 TYR A O 1
ATOM 848 N N . ALA A 1 105 ? -11.059 3.635 -3.047 1.00 84.12 105 ALA A N 1
ATOM 849 C CA . ALA A 1 105 ? -10.787 3.054 -1.746 1.00 84.12 105 ALA A CA 1
ATOM 850 C C . ALA A 1 105 ? -11.801 3.566 -0.727 1.00 84.12 105 ALA A C 1
ATOM 852 O O . ALA A 1 105 ? -12.294 4.684 -0.824 1.00 84.12 105 ALA A O 1
ATOM 853 N N . SER A 1 106 ? -12.080 2.752 0.280 1.00 86.44 106 SER A N 1
ATOM 854 C CA . SER A 1 106 ? -12.872 3.153 1.436 1.00 86.44 106 SER A CA 1
ATOM 855 C C . SER A 1 106 ? -12.138 2.771 2.711 1.00 86.44 106 SER A C 1
ATOM 857 O O . SER A 1 106 ? -11.503 1.715 2.772 1.00 86.44 106 SER A O 1
ATOM 859 N N . ALA A 1 107 ? -12.245 3.611 3.732 1.00 86.06 107 ALA A N 1
ATOM 860 C CA . ALA A 1 107 ? -11.703 3.371 5.059 1.00 86.06 107 ALA A CA 1
ATOM 861 C C . ALA A 1 107 ? -12.835 3.436 6.084 1.00 86.06 107 ALA A C 1
ATOM 863 O O . ALA A 1 107 ? -13.703 4.301 6.005 1.00 86.06 107 ALA A O 1
ATOM 864 N N . ILE A 1 108 ? -12.827 2.518 7.045 1.00 86.75 108 ILE A N 1
ATOM 865 C CA . ILE A 1 108 ? -13.766 2.519 8.167 1.00 86.75 108 ILE A CA 1
ATOM 866 C C . ILE A 1 108 ? -12.941 2.716 9.430 1.00 86.75 108 ILE A C 1
ATOM 868 O O . ILE A 1 108 ? -12.010 1.951 9.682 1.00 86.75 108 ILE A O 1
ATOM 872 N N . TYR A 1 109 ? -13.293 3.729 10.211 1.00 85.25 109 TYR A N 1
ATOM 873 C CA . TYR A 1 109 ? -12.688 4.010 11.505 1.00 85.25 109 TYR A CA 1
ATOM 874 C C . TYR A 1 109 ? -13.656 3.614 12.606 1.00 85.25 109 TYR A C 1
ATOM 876 O O . TYR A 1 109 ? -14.845 3.917 12.528 1.00 85.25 109 TYR A O 1
ATOM 884 N N . ALA A 1 110 ? -13.136 2.955 13.634 1.00 85.38 110 ALA A N 1
ATOM 885 C CA . ALA A 1 110 ? -13.865 2.725 14.867 1.00 85.38 110 ALA A CA 1
ATOM 886 C C . ALA A 1 110 ? -13.522 3.844 15.854 1.00 85.38 110 ALA A C 1
ATOM 888 O O . ALA A 1 110 ? -12.354 4.126 16.129 1.00 85.38 110 ALA A O 1
ATOM 889 N N . VAL A 1 111 ? -14.553 4.486 16.379 1.00 83.12 111 VAL A N 1
ATOM 890 C CA . VAL A 1 111 ? -14.456 5.606 17.307 1.00 83.12 111 VAL A CA 1
ATOM 891 C C . VAL A 1 111 ? -15.111 5.187 18.614 1.00 83.12 111 VAL A C 1
ATOM 893 O O . VAL A 1 111 ? -16.154 4.532 18.616 1.00 83.12 111 VAL A O 1
ATOM 896 N N . THR A 1 112 ? -14.488 5.547 19.731 1.00 82.38 112 THR A N 1
ATOM 897 C CA . THR A 1 112 ? -15.038 5.305 21.067 1.00 82.38 112 THR A CA 1
ATOM 898 C C . THR A 1 112 ? -15.283 6.641 21.746 1.00 82.38 112 THR A C 1
ATOM 900 O O . THR A 1 112 ? -14.406 7.508 21.719 1.00 82.38 112 THR A O 1
ATOM 903 N N . GLU A 1 113 ? -16.443 6.800 22.374 1.00 69.69 113 GLU A N 1
ATOM 904 C CA . GLU A 1 113 ? -16.720 7.945 23.239 1.00 69.69 113 GLU A CA 1
ATOM 905 C C . GLU A 1 113 ? -16.015 7.761 24.586 1.00 69.69 113 GLU A C 1
ATOM 907 O O . GLU A 1 113 ? -16.081 6.700 25.215 1.00 69.69 113 GLU A O 1
ATOM 912 N N . ASN A 1 114 ? -15.311 8.799 25.030 1.00 64.00 114 ASN A N 1
ATOM 913 C CA . ASN A 1 114 ? -14.852 8.884 26.412 1.00 64.00 114 ASN A CA 1
ATOM 914 C C . ASN A 1 114 ? -15.978 9.415 27.314 1.00 64.00 114 ASN A C 1
ATOM 916 O O . ASN A 1 114 ? -16.894 10.072 26.841 1.00 64.00 114 ASN A O 1
ATOM 920 N N . HIS A 1 115 ? -15.850 9.240 28.636 1.00 59.12 115 HIS A N 1
ATOM 921 C CA . HIS A 1 115 ? -16.776 9.750 29.673 1.00 59.12 115 HIS A CA 1
ATOM 922 C C . HIS A 1 115 ? -17.012 11.285 29.689 1.00 59.12 115 HIS A C 1
ATOM 924 O O . HIS A 1 115 ? -17.609 11.800 30.629 1.00 59.12 115 HIS A O 1
ATOM 930 N N . LYS A 1 116 ? -16.501 12.025 28.700 1.00 60.88 116 LYS A N 1
ATOM 931 C CA . LYS A 1 116 ? -16.655 13.475 28.515 1.00 60.88 116 LYS A CA 1
ATOM 932 C C . LYS A 1 116 ? -17.361 13.834 27.194 1.00 60.88 116 LYS A C 1
ATOM 934 O O . LYS A 1 116 ? -17.251 14.975 26.767 1.00 60.88 116 LYS A O 1
ATOM 939 N N . ASP A 1 117 ? -18.001 12.869 26.529 1.00 58.78 117 ASP A N 1
ATOM 940 C CA . ASP A 1 117 ? -18.645 13.019 25.209 1.00 58.78 117 ASP A CA 1
ATOM 941 C C . ASP A 1 117 ? -17.699 13.507 24.088 1.00 58.78 117 ASP A C 1
ATOM 943 O O . ASP A 1 117 ? -18.124 14.009 23.050 1.00 58.78 117 ASP A O 1
ATOM 947 N N . GLU A 1 118 ? -16.385 13.339 24.269 1.00 59.25 118 GLU A N 1
ATOM 948 C CA . GLU A 1 118 ? -15.388 13.594 23.229 1.00 59.25 118 GLU A CA 1
ATOM 949 C C . GLU A 1 118 ? -15.086 12.304 22.455 1.00 59.25 118 GLU A C 1
ATOM 951 O O . GLU A 1 118 ? -14.727 11.268 23.031 1.00 59.25 118 GLU A O 1
ATOM 956 N N . PHE A 1 119 ? -15.198 12.384 21.127 1.00 58.62 119 PHE A N 1
ATOM 957 C CA . PHE A 1 119 ? -14.880 11.298 20.207 1.00 58.62 119 PHE A CA 1
ATOM 958 C C . PHE A 1 119 ? -13.364 11.134 20.065 1.00 58.62 119 PHE A C 1
ATOM 960 O O . PHE A 1 119 ? -12.689 11.985 19.483 1.00 58.62 119 PHE A O 1
ATOM 967 N N . ILE A 1 120 ? -12.819 10.008 20.535 1.00 62.09 120 ILE A N 1
ATOM 968 C CA . ILE A 1 120 ? -11.422 9.648 20.271 1.00 62.09 120 ILE A CA 1
ATOM 969 C C . ILE A 1 120 ? -11.375 8.628 19.137 1.00 62.09 120 ILE A C 1
ATOM 971 O O . ILE A 1 120 ? -11.918 7.525 19.231 1.00 62.09 120 ILE A O 1
ATOM 975 N N . THR A 1 121 ? -10.693 9.002 18.054 1.00 54.59 121 THR A N 1
ATOM 976 C CA . THR A 1 121 ? -10.421 8.097 16.933 1.00 54.59 121 THR A CA 1
ATOM 977 C C . THR A 1 121 ? -9.242 7.209 17.306 1.00 54.59 121 THR A C 1
ATOM 979 O O . THR A 1 121 ? -8.121 7.697 17.449 1.00 54.59 121 THR A O 1
ATOM 982 N N . THR A 1 122 ? -9.489 5.912 17.477 1.00 55.34 122 THR A N 1
ATOM 983 C CA . THR A 1 122 ? -8.421 4.937 17.724 1.00 55.34 122 THR A CA 1
ATOM 984 C C . THR A 1 122 ? -8.109 4.239 16.400 1.00 55.34 122 THR A C 1
ATOM 986 O O . THR A 1 122 ? -9.006 3.668 15.782 1.00 55.34 122 THR A O 1
ATOM 989 N N . LEU A 1 123 ? -6.861 4.357 15.936 1.00 48.81 123 LEU A N 1
ATOM 990 C CA . LEU A 1 123 ? -6.336 3.739 14.707 1.00 48.81 123 LEU A CA 1
ATOM 991 C C . LEU A 1 123 ? -5.834 2.311 14.950 1.00 48.81 123 LEU A C 1
ATOM 993 O O . LEU A 1 123 ? -5.129 2.101 15.967 1.00 48.81 123 LEU A O 1
#

Secondary structure (DSSP, 8-state):
--SHHHHHHHGGGGG-SBHHHHHHHHTT---TT-TTHHHHHHHHHHHHHHHHHHTT-TTSBPPHHHHHHHHHHHHHHHSPPP----S-S--EEEEEEE--SS--EEEEEEEEE-TTS-EEEE-

Organism: NCBI:txid213953

Foldseek 3Di:
DCPLVVLLVLLPQCLDQFQLSNLVSLVVPDDPPCPCVVLNLLSVLLSVVSCVVCVPPRGHTDDPVSSVSSVVSSVVSVDDDDPDPDDAPDWDKDKDWDPDPSDTDIDIWTWDQDPVRDTDTDD

pLDDT: mean 77.35, std 14.26, range [34.84, 92.06]

Sequence (123 aa):
MKFLLKVTRKLCDITSNKVTSFIKSISKVYDPLGYLCLLSVRAKLLFLRTWSEKAADLDTRLTENITHEGIKLKCDFQNKITRYLGDKNHFVFHGFC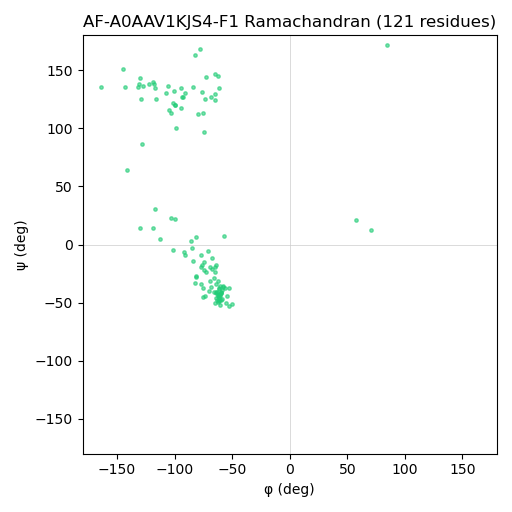DASEKAYASAIYAVTENHKDEFITTL

Nearest PDB structures (foldseek):
  6ia6-assembly1_A-2  TM=2.711E-01  e=3.471E+00  Dehalococcoides mccartyi BTF08
  8rth-assembly1_A  TM=2.570E-01  e=6.155E+00  Trypanosoma brucei

Solvent-accessible surface area (backbone atoms only — not comparable to full-atom values): 7649 Å² total; per-residue (Å²): 139,75,69,70,65,64,57,56,69,56,49,69,48,41,76,42,59,35,38,52,51,24,50,60,28,48,69,68,68,74,64,95,83,48,88,52,41,75,60,47,51,53,42,50,51,50,46,52,50,54,42,73,78,35,66,91,51,46,84,40,71,55,55,69,68,62,51,52,53,41,52,52,52,49,55,60,64,66,56,85,77,67,86,75,90,73,95,66,98,60,75,48,78,51,77,47,73,50,86,49,91,90,58,75,51,73,49,76,44,53,27,35,73,46,104,78,82,48,79,46,79,60,114

Radius of gyration: 18.06 Å; Cα contacts (8 Å, |Δi|>4): 130; chains: 1; bounding box: 37×28×54 Å